Protein 6QEK (pdb70)

B-factor: mean 43.55, std 11.12, range [22.43, 83.44]

Structure (mmCIF, N/CA/C/O backbone):
data_6QEK
#
_entry.id   6QEK
#
_cell.length_a   47.019
_cell.length_b   47.019
_cell.length_c   130.463
_cell.angle_alpha   90.00
_cell.angle_beta   90.00
_cell.angle_gamma   120.00
#
_symmetry.space_group_name_H-M   'P 61'
#
loop_
_entity.id
_entity.type
_entity.pdbx_description
1 polymer 'Magnetosome protein'
2 water water
#
loop_
_atom_site.group_PDB
_atom_site.id
_atom_site.type_symbol
_atom_site.label_atom_id
_atom_site.label_alt_id
_atom_site.label_comp_id
_atom_site.label_asym_id
_atom_site.label_entity_id
_atom_site.label_seq_id
_atom_site.pdbx_PDB_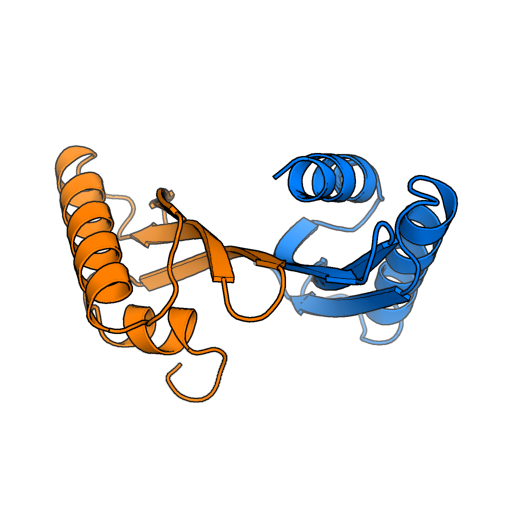ins_code
_atom_site.Cartn_x
_atom_site.Cartn_y
_atom_site.Cartn_z
_atom_site.occupancy
_atom_site.B_iso_or_equiv
_atom_site.auth_seq_id
_atom_site.auth_comp_id
_atom_site.auth_asym_id
_atom_site.auth_atom_id
_atom_site.pdbx_PDB_model_num
ATOM 1 N N . ASP A 1 1 ? 0.167 -0.355 -9.364 1.00 71.65 1 ASP A N 1
ATOM 2 C CA . ASP A 1 1 ? 0.987 0.330 -8.309 1.00 67.51 1 ASP A CA 1
ATOM 3 C C . ASP A 1 1 ? 2.098 1.144 -8.993 1.00 67.53 1 ASP A C 1
ATOM 4 O O . ASP A 1 1 ? 3.240 0.653 -9.180 1.00 59.95 1 ASP A O 1
ATOM 9 N N . ILE A 1 2 ? 1.724 2.378 -9.356 1.00 61.67 2 ILE A N 1
ATOM 10 C CA . ILE A 1 2 ? 2.608 3.362 -10.028 1.00 63.60 2 ILE A CA 1
ATOM 11 C C . ILE A 1 2 ? 3.915 3.671 -9.254 1.00 57.28 2 ILE A C 1
ATOM 12 O O . ILE A 1 2 ? 5.018 3.566 -9.811 1.00 53.68 2 ILE A O 1
ATOM 17 N N . TYR A 1 3 ? 3.794 4.059 -7.990 1.00 61.01 3 TYR A N 1
ATOM 18 C CA . TYR A 1 3 ? 4.977 4.379 -7.173 1.00 55.94 3 TYR A CA 1
ATOM 19 C C . TYR A 1 3 ? 5.789 3.123 -6.865 1.00 54.29 3 TYR A C 1
ATOM 20 O O . TYR A 1 3 ? 7.020 3.171 -6.859 1.00 45.75 3 TYR A O 1
ATOM 29 N N . GLY A 1 4 ? 5.116 1.994 -6.668 1.00 55.49 4 GLY A N 1
ATOM 30 C CA . GLY A 1 4 ? 5.806 0.693 -6.519 1.00 56.80 4 GLY A CA 1
ATOM 31 C C . GLY A 1 4 ? 6.923 0.495 -7.523 1.00 49.24 4 GLY A C 1
ATOM 32 O O . GLY A 1 4 ? 8.112 0.347 -7.175 1.00 38.77 4 GLY A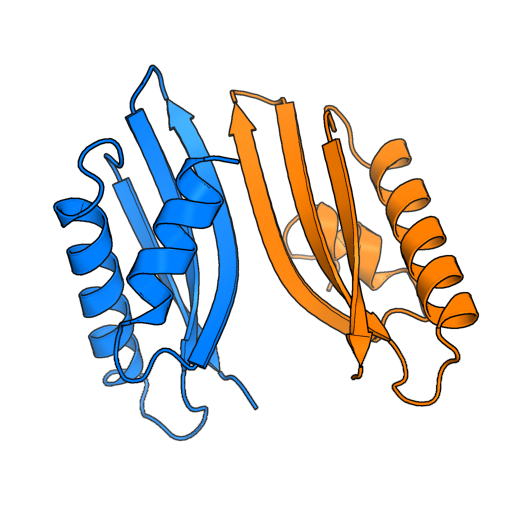 O 1
ATOM 33 N N . ASP A 1 5 ? 6.525 0.562 -8.783 1.00 52.91 5 ASP A N 1
ATOM 34 C CA . ASP A 1 5 ? 7.444 0.446 -9.891 1.00 49.84 5 ASP A CA 1
ATOM 35 C C . ASP A 1 5 ? 8.482 1.558 -9.880 1.00 51.43 5 ASP A C 1
ATOM 36 O O . ASP A 1 5 ? 9.654 1.295 -10.097 1.00 48.49 5 ASP A O 1
ATOM 41 N N . GLU A 1 6 ? 8.035 2.794 -9.671 1.00 42.78 6 GLU A N 1
ATOM 42 C CA . GLU A 1 6 ? 8.940 3.929 -9.680 1.00 47.73 6 GLU A CA 1
ATOM 43 C C . GLU A 1 6 ? 10.016 3.796 -8.590 1.00 44.56 6 GLU A C 1
ATOM 44 O O . GLU A 1 6 ? 11.185 4.031 -8.853 1.00 42.45 6 GLU A O 1
ATOM 50 N N . ILE A 1 7 ? 9.596 3.404 -7.380 1.00 37.07 7 ILE A N 1
ATOM 51 C CA . ILE A 1 7 ? 10.505 3.133 -6.291 1.00 37.52 7 ILE A CA 1
ATOM 52 C C . ILE A 1 7 ? 11.509 2.045 -6.616 1.00 37.87 7 ILE A C 1
ATOM 53 O O . ILE A 1 7 ? 12.701 2.256 -6.453 1.00 37.35 7 ILE A O 1
ATOM 58 N N . THR A 1 8 ? 11.011 0.878 -7.021 1.00 35.01 8 THR A N 1
ATOM 59 C CA . THR A 1 8 ? 11.855 -0.251 -7.408 1.00 38.12 8 THR A CA 1
ATOM 60 C C . THR A 1 8 ? 12.874 0.165 -8.443 1.00 39.73 8 THR A C 1
ATOM 61 O O . THR A 1 8 ? 14.035 -0.276 -8.401 1.00 39.67 8 THR A O 1
ATOM 65 N N . ALA A 1 9 ? 12.426 1.027 -9.353 1.00 43.56 9 ALA A N 1
ATOM 66 C CA . ALA A 1 9 ? 13.234 1.475 -10.497 1.00 41.31 9 ALA A CA 1
ATOM 67 C C . ALA A 1 9 ? 14.461 2.277 -10.020 1.00 47.74 9 ALA A C 1
ATOM 68 O O . ALA A 1 9 ? 15.622 1.981 -10.362 1.00 41.10 9 ALA A O 1
ATOM 70 N N . VAL A 1 10 ? 14.206 3.242 -9.149 1.00 39.73 10 VAL A N 1
ATOM 71 C CA . VAL A 1 10 ? 15.291 4.044 -8.559 1.00 42.54 10 VAL A CA 1
ATOM 72 C C . VAL A 1 10 ? 16.303 3.252 -7.733 1.00 42.30 10 VAL A C 1
ATOM 73 O O . VAL A 1 10 ? 17.499 3.529 -7.762 1.00 37.40 10 VAL A O 1
ATOM 77 N N . VAL A 1 11 ? 15.799 2.314 -6.930 1.00 41.07 11 VAL A N 1
ATOM 78 C CA . VAL A 1 11 ? 16.635 1.539 -5.959 1.00 38.66 11 VAL A CA 1
ATOM 79 C C . VAL A 1 11 ? 17.485 0.585 -6.805 1.00 41.40 11 VAL A C 1
ATOM 80 O O . VAL A 1 11 ? 18.660 0.342 -6.493 1.00 52.14 11 VAL A O 1
ATOM 84 N N . SER A 1 12 ? 16.869 0.025 -7.849 1.00 50.18 12 SER A N 1
ATOM 85 C CA . SER A 1 12 ? 17.552 -0.826 -8.854 1.00 53.29 12 SER A CA 1
ATOM 86 C C . SER A 1 12 ? 18.917 -0.332 -9.309 1.00 52.99 12 SER A C 1
ATOM 87 O O . SER A 1 12 ? 19.742 -1.129 -9.739 1.00 52.75 12 SER A O 1
ATOM 90 N N . LYS A 1 13 ? 19.120 0.993 -9.291 1.00 62.06 13 LYS A N 1
ATOM 91 C CA . LYS A 1 13 ? 20.353 1.594 -9.770 1.00 61.57 13 LYS A CA 1
ATOM 92 C C . LYS A 1 13 ? 21.277 2.054 -8.673 1.00 56.90 13 LYS A C 1
ATOM 93 O O . LYS A 1 13 ? 22.191 2.824 -8.966 1.00 52.04 13 LYS A O 1
ATOM 99 N N . ILE A 1 14 ? 21.037 1.656 -7.420 1.00 45.75 14 ILE A N 1
ATOM 100 C CA . ILE A 1 14 ? 21.886 2.138 -6.330 1.00 43.02 14 ILE A CA 1
ATOM 101 C C . ILE A 1 14 ? 22.885 1.074 -6.057 1.00 48.20 14 ILE A C 1
ATOM 102 O O . ILE A 1 14 ? 22.502 -0.069 -5.763 1.00 46.13 14 ILE A O 1
ATOM 107 N N . GLU A 1 15 ? 24.170 1.421 -6.147 1.00 46.31 15 GLU A N 1
ATOM 108 C CA . GLU A 1 15 ? 25.210 0.415 -5.945 1.00 51.23 15 GLU A CA 1
ATOM 109 C C . GLU A 1 15 ? 25.070 -0.203 -4.530 1.00 46.44 15 GLU A C 1
ATOM 110 O O . GLU A 1 15 ? 24.686 0.476 -3.578 1.00 49.10 15 GLU A O 1
ATOM 116 N N . ASN A 1 16 ? 25.343 -1.495 -4.445 1.00 45.55 16 ASN A N 1
ATOM 117 C CA . ASN A 1 16 ? 25.375 -2.265 -3.204 1.00 43.29 16 ASN A CA 1
ATOM 118 C C . ASN A 1 16 ? 24.016 -2.621 -2.604 1.00 36.87 16 ASN A C 1
ATOM 119 O O . ASN A 1 16 ? 23.971 -3.249 -1.526 1.00 42.00 16 ASN A O 1
ATOM 124 N N . VAL A 1 17 ? 22.932 -2.250 -3.281 1.00 39.52 17 VAL A N 1
ATOM 125 C CA . VAL A 1 17 ? 21.564 -2.742 -2.922 1.00 41.90 17 VAL A CA 1
ATOM 126 C C . VAL A 1 17 ? 21.309 -4.028 -3.722 1.00 38.68 17 VAL A C 1
ATOM 127 O O . VAL A 1 17 ? 21.176 -3.993 -4.952 1.00 37.47 17 VAL A O 1
ATOM 131 N N . LYS A 1 18 ? 21.281 -5.172 -3.045 1.00 39.72 18 LYS A N 1
ATOM 132 C CA . LYS A 1 18 ? 21.148 -6.469 -3.732 1.00 36.68 18 LYS A CA 1
ATOM 133 C C . LYS A 1 18 ? 19.687 -6.796 -4.044 1.00 41.68 18 LYS A C 1
ATOM 134 O O . LYS A 1 18 ? 19.406 -7.733 -4.768 1.00 49.07 18 LYS A O 1
ATOM 140 N N . GLY A 1 19 ? 18.735 -6.093 -3.438 1.00 35.35 19 GLY A N 1
ATOM 141 C CA . GLY A 1 19 ? 17.329 -6.384 -3.711 1.00 37.51 19 GLY A CA 1
ATOM 142 C C . GLY A 1 19 ? 16.415 -5.598 -2.789 1.00 35.09 19 GLY A C 1
ATOM 143 O O . GLY A 1 19 ? 16.878 -4.887 -1.832 1.00 32.05 19 GLY A O 1
ATOM 144 N N . ILE A 1 20 ? 15.113 -5.664 -3.069 1.00 36.10 20 ILE A N 1
ATOM 145 C CA . ILE A 1 20 ? 14.114 -5.135 -2.142 1.00 37.61 20 ILE A CA 1
ATOM 146 C C . ILE A 1 20 ? 13.263 -6.297 -1.621 1.00 38.86 20 ILE A C 1
ATOM 147 O O . ILE A 1 20 ? 12.639 -7.014 -2.430 1.00 35.86 20 ILE A O 1
ATOM 152 N N . SER A 1 21 ? 13.272 -6.476 -0.294 1.00 37.18 21 SER A N 1
ATOM 153 C CA . SER A 1 21 ? 12.539 -7.520 0.389 1.00 36.78 21 SER A CA 1
ATOM 154 C C . SER A 1 21 ? 11.062 -7.122 0.677 1.00 29.49 21 SER A C 1
ATOM 155 O O . SER A 1 21 ? 10.149 -7.959 0.563 1.00 31.20 21 SER A O 1
ATOM 158 N N . GLN A 1 22 ? 10.860 -5.847 1.014 1.00 30.03 22 GLN A N 1
ATOM 159 C CA . GLN A 1 22 ? 9.620 -5.304 1.442 1.00 30.90 22 GLN A CA 1
ATOM 160 C C . GLN A 1 22 ? 9.429 -3.882 0.923 1.00 32.11 22 GLN A C 1
ATOM 161 O O . GLN A 1 22 ? 10.312 -3.064 1.070 1.00 31.24 22 GLN A O 1
ATOM 167 N N . LEU A 1 23 ? 8.318 -3.634 0.221 1.00 30.05 23 LEU A N 1
ATOM 168 C CA . LEU A 1 23 ? 7.874 -2.262 -0.100 1.00 32.28 23 LEU A CA 1
ATOM 169 C C . LEU A 1 23 ? 6.436 -2.006 0.344 1.00 32.33 23 LEU A C 1
ATOM 170 O O . LEU A 1 23 ? 5.545 -2.803 -0.008 1.00 38.66 23 LEU A O 1
ATOM 175 N N . LYS A 1 24 ? 6.217 -0.978 1.184 1.00 33.47 24 LYS A N 1
ATOM 176 C CA . LYS A 1 24 ? 4.877 -0.525 1.657 1.00 28.64 24 LYS A CA 1
ATOM 177 C C . LYS A 1 24 ? 4.781 0.963 1.288 1.00 33.87 24 LYS A C 1
ATOM 178 O O . LYS A 1 24 ? 5.704 1.754 1.569 1.00 27.86 24 LYS A O 1
ATOM 184 N N . THR A 1 25 ? 3.734 1.324 0.553 1.00 31.59 25 THR A N 1
ATOM 185 C CA . THR A 1 25 ? 3.404 2.722 0.255 1.00 38.29 25 THR A CA 1
ATOM 186 C C . THR A 1 25 ? 2.029 2.981 0.804 1.00 36.34 25 THR A C 1
ATOM 187 O O . THR A 1 25 ? 1.138 2.145 0.667 1.00 34.59 25 THR A O 1
ATOM 191 N N . ARG A 1 26 ? 1.879 4.115 1.481 1.00 39.39 26 ARG A N 1
ATOM 192 C CA . ARG A 1 26 ? 0.575 4.556 1.947 1.00 38.39 26 ARG A CA 1
ATOM 193 C C . ARG A 1 26 ? 0.287 5.939 1.298 1.00 40.21 26 ARG A C 1
ATOM 194 O O . ARG A 1 26 ? 1.170 6.806 1.280 1.00 32.49 26 ARG A O 1
ATOM 202 N N . HIS A 1 27 ? -0.937 6.081 0.764 1.00 35.67 27 HIS A N 1
ATOM 203 C CA . HIS A 1 27 ? -1.417 7.312 0.076 1.00 46.14 27 HIS A CA 1
ATOM 204 C C . HIS A 1 27 ? -2.076 8.213 1.156 1.00 44.52 27 HIS A C 1
ATOM 205 O O . HIS A 1 27 ? -3.067 7.798 1.781 1.00 40.77 27 HIS A O 1
ATOM 212 N N . ILE A 1 28 ? -1.503 9.404 1.351 1.00 53.90 28 ILE A N 1
ATOM 213 C CA . ILE A 1 28 ? -1.967 10.404 2.331 1.00 56.97 28 ILE A CA 1
ATOM 214 C C . ILE A 1 28 ? -2.247 11.678 1.556 1.00 53.09 28 ILE A C 1
ATOM 215 O O . ILE A 1 28 ? -1.318 12.454 1.263 1.00 59.11 28 ILE A O 1
ATOM 220 N N . GLY A 1 29 ? -3.525 11.860 1.203 1.00 56.07 29 GLY A N 1
ATOM 221 C CA . GLY A 1 29 ? -3.942 12.867 0.221 1.00 58.65 29 GLY A CA 1
ATOM 222 C C . GLY A 1 29 ? -3.392 12.458 -1.128 1.00 57.27 29 GLY A C 1
ATOM 223 O O . GLY A 1 29 ? -3.586 11.312 -1.566 1.00 50.70 29 GLY A O 1
ATOM 224 N N . GLN A 1 30 ? -2.665 13.363 -1.774 1.00 57.96 30 GLN A N 1
ATOM 225 C CA . GLN A 1 30 ? -1.947 12.994 -3.002 1.00 63.48 30 GLN A CA 1
ATOM 226 C C . GLN A 1 30 ? -0.417 12.921 -2.789 1.00 61.00 30 GLN A C 1
ATOM 227 O O . GLN A 1 30 ? 0.348 12.949 -3.759 1.00 62.01 30 GLN A O 1
ATOM 233 N N . LYS A 1 31 ? 0.014 12.813 -1.520 1.00 58.91 31 LYS A N 1
ATOM 234 C CA . LYS A 1 31 ? 1.403 12.437 -1.171 1.00 58.34 31 LYS A CA 1
ATOM 235 C C . LYS A 1 31 ? 1.523 10.995 -0.618 1.00 53.32 31 LYS A C 1
ATOM 236 O O . LYS A 1 31 ? 0.543 10.364 -0.237 1.00 49.12 31 LYS A O 1
ATOM 242 N N . ILE A 1 32 ? 2.756 10.504 -0.618 1.00 54.16 32 ILE A N 1
ATOM 243 C CA . ILE A 1 32 ? 3.087 9.084 -0.412 1.00 46.11 32 ILE 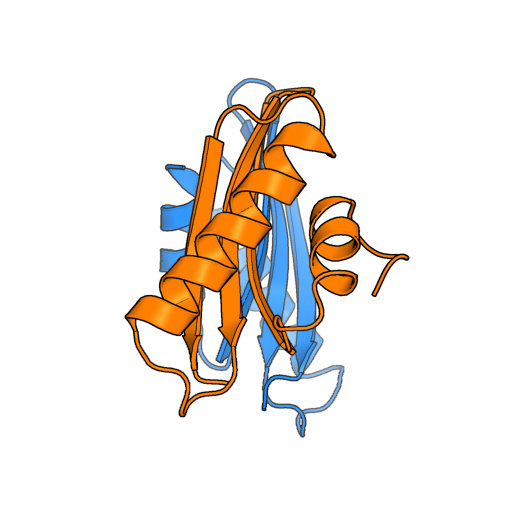A CA 1
ATOM 244 C C . ILE A 1 32 ? 4.031 8.980 0.770 1.00 44.10 32 ILE A C 1
ATOM 245 O O . ILE A 1 32 ? 4.982 9.762 0.893 1.00 45.83 32 ILE A O 1
ATOM 250 N N . TRP A 1 33 ? 3.735 8.026 1.669 1.00 44.23 33 TRP A N 1
ATOM 251 C CA . TRP A 1 33 ? 4.649 7.601 2.720 1.00 38.26 33 TRP A CA 1
ATOM 252 C C . TRP A 1 33 ? 5.065 6.194 2.409 1.00 35.44 33 TRP A C 1
ATOM 253 O O . TRP A 1 33 ? 4.209 5.355 2.221 1.00 33.85 33 TRP A O 1
ATOM 264 N N . ALA A 1 34 ? 6.364 5.949 2.423 1.00 37.43 34 ALA A N 1
ATOM 265 C CA . ALA A 1 34 ? 6.929 4.702 1.907 1.00 37.26 34 ALA A CA 1
ATOM 266 C C . ALA A 1 34 ? 7.869 4.074 2.946 1.00 32.40 34 ALA A C 1
ATOM 267 O O . ALA A 1 34 ? 8.565 4.759 3.754 1.00 30.61 34 ALA A O 1
ATOM 269 N N . GLU A 1 35 ? 7.905 2.745 2.951 1.00 27.89 35 GLU A N 1
ATOM 270 C CA . GLU A 1 35 ? 8.726 2.026 3.896 1.00 28.69 35 GLU A CA 1
ATOM 271 C C . GLU A 1 35 ? 9.299 0.762 3.175 1.00 33.09 35 GLU A C 1
ATOM 272 O O . GLU A 1 35 ? 8.537 0.011 2.583 1.00 31.79 35 GLU A O 1
ATOM 278 N N . LEU A 1 36 ? 10.627 0.658 3.147 1.00 30.85 36 LEU A N 1
ATOM 279 C CA . LEU A 1 36 ? 11.333 -0.353 2.384 1.00 35.31 36 LEU A CA 1
ATOM 280 C C . LEU A 1 36 ? 12.273 -1.086 3.288 1.00 32.43 36 LEU A C 1
ATOM 281 O O . LEU A 1 36 ? 12.847 -0.494 4.198 1.00 32.98 36 LEU A O 1
ATOM 286 N N . ASN A 1 37 ? 12.475 -2.368 3.002 1.00 30.85 37 ASN A N 1
ATOM 287 C CA . ASN A 1 37 ? 13.530 -3.152 3.644 1.00 30.34 37 ASN A CA 1
ATOM 288 C C . ASN A 1 37 ? 14.368 -3.561 2.463 1.00 28.94 37 ASN A C 1
ATOM 289 O O . ASN A 1 37 ? 13.860 -4.136 1.497 1.00 25.93 37 ASN A O 1
ATOM 294 N N . ILE A 1 38 ? 15.652 -3.213 2.486 1.00 30.12 38 ILE A N 1
ATOM 295 C CA . ILE A 1 38 ? 16.538 -3.457 1.301 1.00 28.25 38 ILE A CA 1
ATOM 296 C C . ILE A 1 38 ? 17.478 -4.594 1.703 1.00 32.43 38 ILE A C 1
ATOM 297 O O . ILE A 1 38 ? 17.779 -4.797 2.922 1.00 34.53 38 ILE A O 1
ATOM 302 N N . LEU A 1 39 ? 18.001 -5.251 0.678 1.00 35.89 39 LEU A N 1
ATOM 303 C CA . LEU A 1 39 ? 18.907 -6.390 0.820 1.00 31.56 39 LEU A CA 1
ATOM 304 C C . LEU A 1 39 ? 20.324 -5.956 0.530 1.00 32.50 39 LEU A C 1
ATOM 305 O O . LEU A 1 39 ? 20.558 -5.306 -0.466 1.00 29.36 39 LEU A O 1
ATOM 310 N N . VAL A 1 40 ? 21.247 -6.267 1.447 1.00 30.11 40 VAL A N 1
ATOM 311 C CA . VAL A 1 40 ? 22.648 -5.886 1.369 1.00 35.72 40 VAL A CA 1
ATOM 312 C C . VAL A 1 40 ? 23.454 -7.116 1.686 1.00 38.30 40 VAL A C 1
ATOM 313 O O . VAL A 1 40 ? 22.959 -8.029 2.364 1.00 33.15 40 VAL A O 1
ATOM 317 N N . ASP A 1 41 ? 24.688 -7.148 1.180 1.00 39.47 41 ASP A N 1
ATOM 318 C CA . ASP A 1 41 ? 25.678 -8.185 1.527 1.00 41.27 41 ASP A CA 1
ATOM 319 C C . ASP A 1 41 ? 25.673 -8.581 3.019 1.00 40.08 41 ASP A C 1
ATOM 320 O O . ASP A 1 41 ? 25.908 -7.724 3.875 1.00 40.73 41 ASP A O 1
ATOM 325 N N . PRO A 1 42 ? 25.434 -9.873 3.333 1.00 39.37 42 PRO A N 1
ATOM 326 C CA . PRO A 1 42 ? 25.432 -10.310 4.740 1.00 42.32 42 PRO A CA 1
ATOM 327 C C . PRO A 1 42 ? 26.770 -10.080 5.505 1.00 48.70 42 PRO A C 1
ATOM 328 O O . PRO A 1 42 ? 26.788 -9.826 6.723 1.00 39.73 42 PRO A O 1
ATOM 332 N N . ASP A 1 43 ? 27.880 -10.087 4.786 1.00 40.95 43 ASP A N 1
ATOM 333 C CA . ASP A 1 43 ? 29.201 -9.840 5.421 1.00 49.48 43 ASP A CA 1
ATOM 334 C C . ASP A 1 43 ? 29.677 -8.399 5.581 1.00 47.30 43 ASP A C 1
ATOM 335 O O . ASP A 1 43 ? 30.725 -8.151 6.184 1.00 47.98 43 ASP A O 1
ATOM 340 N N . SER A 1 44 ? 28.910 -7.440 5.078 1.00 42.88 44 SER A N 1
ATOM 341 C CA . SER A 1 44 ? 29.169 -6.032 5.409 1.00 39.45 44 SER A CA 1
ATOM 342 C C . SER A 1 44 ? 28.826 -5.737 6.893 1.00 40.19 44 SER A C 1
ATOM 343 O O . SER A 1 44 ? 28.102 -6.522 7.550 1.00 41.66 44 SER A O 1
ATOM 346 N N . THR A 1 45 ? 29.365 -4.638 7.407 1.00 36.65 45 THR A N 1
ATOM 347 C CA . THR A 1 45 ? 29.064 -4.203 8.756 1.00 39.90 45 THR A CA 1
ATOM 348 C C . THR A 1 45 ? 27.775 -3.381 8.734 1.00 30.91 45 THR A C 1
ATOM 349 O O . THR A 1 45 ? 27.332 -2.893 7.686 1.00 29.86 45 THR A O 1
ATOM 353 N N . ILE A 1 46 ? 27.196 -3.269 9.92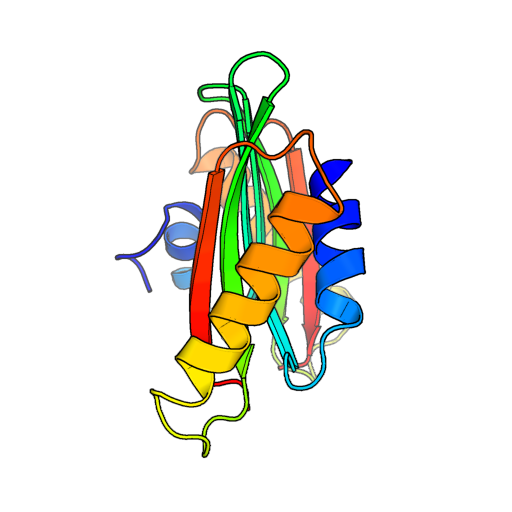5 1.00 38.41 46 ILE A N 1
ATOM 354 C CA . ILE A 1 46 ? 25.957 -2.527 10.188 1.00 37.28 46 ILE A CA 1
ATOM 355 C C . ILE A 1 46 ? 26.052 -1.098 9.785 1.00 37.77 46 ILE A C 1
ATOM 356 O O . ILE A 1 46 ? 25.099 -0.517 9.197 1.00 30.77 46 ILE A O 1
ATOM 361 N N . VAL A 1 47 ? 27.198 -0.484 10.077 1.00 34.55 47 VAL A N 1
ATOM 362 C CA A VAL A 1 47 ? 27.341 0.897 9.683 0.50 33.94 47 VAL A CA 1
ATOM 363 C CA B VAL A 1 47 ? 27.429 0.889 9.650 0.50 34.52 47 VAL A CA 1
ATOM 364 C C . VAL A 1 47 ? 27.431 0.987 8.135 1.00 36.67 47 VAL A C 1
ATOM 365 O O . VAL A 1 47 ? 26.914 1.918 7.578 1.00 33.31 47 VAL A O 1
ATOM 372 N N . GLN A 1 48 ? 28.030 0.009 7.442 1.00 35.84 48 GLN A N 1
ATOM 373 C CA . GLN A 1 48 ? 28.006 0.069 5.971 1.00 37.60 48 GLN A CA 1
ATOM 374 C C . GLN A 1 48 ? 26.563 -0.078 5.402 1.00 35.79 48 GLN A C 1
ATOM 375 O O . GLN A 1 48 ? 26.210 0.500 4.354 1.00 36.36 48 GLN A O 1
ATOM 381 N N . GLY A 1 49 ? 25.748 -0.900 6.087 1.00 33.12 49 GLY A N 1
ATOM 382 C CA . GLY A 1 49 ? 24.326 -1.062 5.737 1.00 36.31 49 GLY A CA 1
ATOM 383 C C . GLY A 1 49 ? 23.571 0.209 5.919 1.00 28.13 49 GLY A C 1
ATOM 384 O O . GLY A 1 49 ? 22.794 0.612 5.035 1.00 33.48 49 GLY A O 1
ATOM 385 N N . GLU A 1 50 ? 23.797 0.886 7.056 1.00 31.92 50 GLU A N 1
ATOM 386 C CA . GLU A 1 50 ? 23.091 2.150 7.327 1.00 36.61 50 GLU A CA 1
ATOM 387 C C . GLU A 1 50 ? 23.480 3.220 6.265 1.00 37.90 50 GLU A C 1
ATOM 388 O O . GLU A 1 50 ? 22.634 3.971 5.785 1.00 40.80 50 GLU A O 1
ATOM 394 N N . THR A 1 51 ? 24.741 3.215 5.855 1.00 38.82 51 THR A N 1
ATOM 395 C CA . THR A 1 51 ? 25.245 4.069 4.761 1.00 39.64 51 THR A CA 1
ATOM 396 C C . THR A 1 51 ? 24.444 3.809 3.465 1.00 36.60 51 THR A C 1
ATOM 397 O O . THR A 1 51 ? 23.930 4.744 2.808 1.00 37.18 51 THR A O 1
ATOM 401 N N . ILE A 1 52 ? 24.288 2.546 3.126 1.00 39.14 52 ILE A N 1
ATOM 402 C CA . ILE A 1 52 ? 23.561 2.215 1.926 1.00 35.61 52 ILE A CA 1
ATOM 403 C C . ILE A 1 52 ? 22.093 2.619 2.095 1.00 37.12 52 ILE A C 1
ATOM 404 O O . ILE A 1 52 ? 21.530 3.332 1.231 1.00 35.21 52 ILE A O 1
ATOM 409 N N . ALA A 1 53 ? 21.475 2.217 3.201 1.00 33.45 53 ALA A N 1
ATOM 410 C CA . ALA A 1 53 ? 20.097 2.609 3.413 1.00 34.19 53 ALA A CA 1
ATOM 411 C C . ALA A 1 53 ? 19.906 4.145 3.328 1.00 35.90 53 ALA A C 1
ATOM 412 O O . ALA A 1 53 ? 18.935 4.590 2.736 1.00 34.38 53 ALA A O 1
ATOM 414 N N . SER A 1 54 ? 20.830 4.954 3.855 1.00 38.40 54 SER A N 1
ATOM 415 C CA . SER A 1 54 ? 20.652 6.423 3.712 1.00 40.86 54 SER A CA 1
ATOM 416 C C . SER A 1 54 ? 20.741 6.922 2.249 1.00 40.65 54 SER A C 1
ATOM 417 O O . SER A 1 54 ? 19.965 7.818 1.840 1.00 38.88 54 SER A O 1
ATOM 420 N N . ARG A 1 55 ? 21.684 6.383 1.482 1.00 40.35 55 ARG A N 1
ATOM 421 C CA . ARG A 1 55 ? 21.688 6.607 0.035 1.00 42.97 55 ARG A CA 1
ATOM 422 C C . ARG A 1 55 ? 20.380 6.342 -0.642 1.00 41.45 55 ARG A C 1
ATOM 423 O O . ARG A 1 55 ? 20.005 7.084 -1.567 1.00 34.46 55 ARG A O 1
ATOM 431 N N . VAL A 1 56 ? 19.692 5.271 -0.224 1.00 36.51 56 VAL A N 1
ATOM 432 C CA . VAL A 1 56 ? 18.349 4.974 -0.771 1.00 32.44 56 VAL A CA 1
ATOM 433 C C . VAL A 1 56 ? 17.290 5.946 -0.354 1.00 26.12 56 VAL A C 1
ATOM 434 O O . VAL A 1 56 ? 16.550 6.461 -1.215 1.00 33.56 56 VAL A O 1
ATOM 438 N N . LYS A 1 57 ? 17.238 6.299 0.920 1.00 31.54 57 LYS A N 1
ATOM 439 C CA . LYS A 1 57 ? 16.271 7.229 1.447 1.00 34.36 57 LYS A CA 1
ATOM 440 C C . LYS A 1 57 ? 16.393 8.607 0.703 1.00 38.73 57 LYS A C 1
ATOM 441 O O . LYS A 1 57 ? 15.366 9.204 0.288 1.00 35.92 57 LYS A O 1
ATOM 447 N N . LYS A 1 58 ? 17.618 9.111 0.563 1.00 40.22 58 LYS A N 1
ATOM 448 C CA . LYS A 1 58 ? 17.860 10.303 -0.272 1.00 37.17 58 LYS A CA 1
ATOM 449 C C . LYS A 1 58 ? 17.516 10.199 -1.740 1.00 37.33 58 LYS A C 1
ATOM 450 O O . LYS A 1 58 ? 16.882 11.092 -2.297 1.00 41.83 58 LYS A O 1
ATOM 456 N N . ALA A 1 59 ? 17.965 9.136 -2.409 1.00 37.13 59 ALA A N 1
ATOM 457 C CA . ALA A 1 5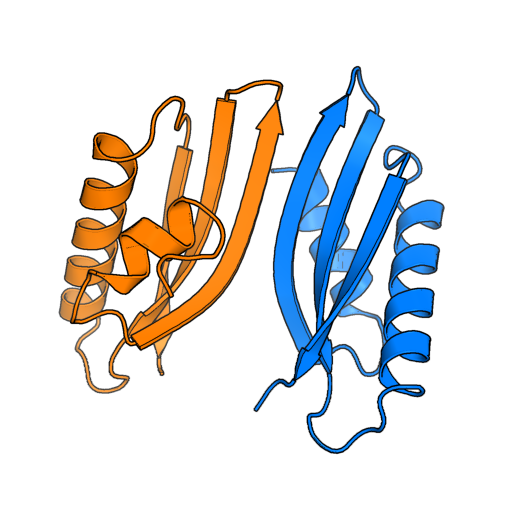9 ? 17.656 9.016 -3.826 1.00 34.36 59 ALA A CA 1
ATOM 458 C C . ALA A 1 59 ? 16.135 9.073 -3.999 1.00 37.74 59 ALA A C 1
ATOM 459 O O . ALA A 1 59 ? 15.611 9.773 -4.861 1.00 36.38 59 ALA A O 1
ATOM 461 N N . LEU A 1 60 ? 15.384 8.373 -3.128 1.00 35.13 60 LEU A N 1
ATOM 462 C CA . LEU A 1 60 ? 13.964 8.345 -3.289 1.00 35.36 60 LEU A CA 1
ATOM 463 C C . LEU 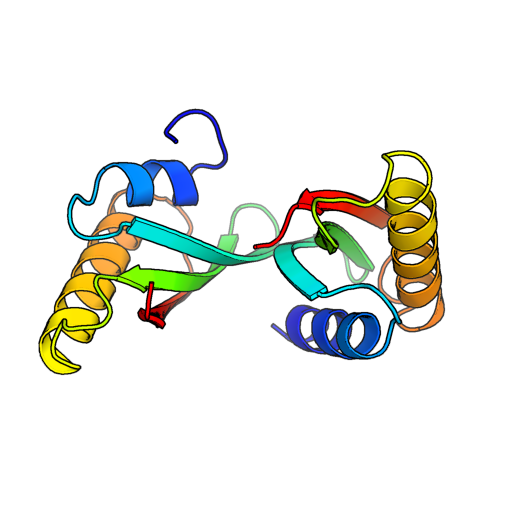A 1 60 ? 13.222 9.628 -2.994 1.00 35.28 60 LEU A C 1
ATOM 464 O O . LEU A 1 60 ? 12.213 9.931 -3.686 1.00 42.92 60 LEU A O 1
ATOM 469 N N . THR A 1 61 ? 13.636 10.339 -1.965 1.00 38.66 61 THR A N 1
ATOM 470 C CA . THR A 1 61 ? 12.965 11.589 -1.598 1.00 49.25 61 THR A CA 1
ATOM 471 C C . THR A 1 61 ? 13.109 12.668 -2.728 1.00 48.73 61 THR A C 1
ATOM 472 O O . THR A 1 61 ? 12.239 13.523 -2.918 1.00 51.32 61 THR A O 1
ATOM 476 N N . GLU A 1 62 ? 14.229 12.588 -3.435 1.00 53.88 62 GLU A N 1
ATOM 477 C CA . GLU A 1 62 ? 14.649 13.569 -4.441 1.00 47.68 62 GLU A CA 1
ATOM 478 C C . GLU A 1 62 ? 14.045 13.255 -5.768 1.00 52.75 62 GLU A C 1
ATOM 479 O O . GLU A 1 62 ? 13.413 14.131 -6.375 1.00 54.79 62 GLU A O 1
ATOM 485 N N . GLN A 1 63 ? 14.127 11.984 -6.165 1.00 44.07 63 GLN A N 1
ATOM 486 C CA . GLN A 1 63 ? 13.710 11.599 -7.503 1.00 42.77 63 GLN A CA 1
ATOM 487 C C . GLN A 1 63 ? 12.192 11.418 -7.623 1.00 50.30 63 GLN A C 1
ATOM 488 O O . GLN A 1 63 ? 11.640 11.489 -8.728 1.00 47.92 63 GLN A O 1
ATOM 494 N N . ILE A 1 64 ? 11.510 11.201 -6.492 1.00 44.25 64 ILE A N 1
ATOM 495 C CA . ILE A 1 64 ? 10.046 11.088 -6.464 1.00 54.21 64 ILE A CA 1
ATOM 496 C C . ILE A 1 64 ? 9.586 12.110 -5.424 1.00 59.20 64 ILE A C 1
ATOM 497 O O . ILE A 1 64 ? 9.501 11.777 -4.234 1.00 68.81 64 ILE A O 1
ATOM 502 N N . ARG A 1 65 ? 9.351 13.360 -5.849 1.00 58.51 65 ARG A N 1
ATOM 503 C CA . ARG A 1 65 ? 8.900 14.416 -4.913 1.00 60.33 65 ARG A CA 1
ATOM 504 C C . ARG A 1 65 ? 7.451 14.217 -4.346 1.00 53.07 65 ARG A C 1
ATOM 505 O O . ARG A 1 65 ? 7.096 14.843 -3.343 1.00 55.44 65 ARG A O 1
ATOM 507 N N . ASP A 1 66 ? 6.642 13.353 -4.975 1.00 48.04 66 ASP A N 1
ATOM 508 C CA . ASP A 1 66 ? 5.346 12.851 -4.392 1.00 56.17 66 ASP A CA 1
ATOM 509 C C . ASP A 1 66 ? 5.507 12.201 -3.005 1.00 54.23 66 ASP A C 1
ATOM 510 O O . ASP A 1 66 ? 4.614 12.275 -2.139 1.00 48.86 66 ASP A O 1
ATOM 512 N N . ILE A 1 67 ? 6.644 11.532 -2.826 1.00 55.05 67 ILE A N 1
ATOM 513 C CA . ILE A 1 67 ? 6.989 10.891 -1.550 1.00 54.46 67 ILE A CA 1
ATOM 514 C C . ILE A 1 67 ? 7.325 11.954 -0.484 1.00 48.36 67 ILE A C 1
ATOM 515 O O . ILE A 1 67 ? 8.308 12.666 -0.592 1.00 48.86 67 ILE A O 1
ATOM 520 N N . GLU A 1 68 ? 6.455 12.078 0.523 1.00 45.25 68 GLU A N 1
ATOM 521 C CA . GLU A 1 68 ? 6.706 12.957 1.658 1.00 51.21 68 GLU A CA 1
ATOM 522 C C . GLU A 1 68 ? 7.699 12.385 2.672 1.00 53.56 68 GLU A C 1
ATOM 523 O O . GLU A 1 68 ? 8.518 13.141 3.232 1.00 46.58 68 GLU A O 1
ATOM 529 N N . ARG A 1 69 ? 7.601 11.061 2.901 1.00 40.47 69 ARG A N 1
ATOM 530 C CA . ARG A 1 69 ? 8.202 10.403 4.059 1.00 41.86 69 ARG A CA 1
ATOM 531 C C . ARG A 1 69 ? 8.671 9.038 3.555 1.00 37.20 69 ARG A C 1
ATOM 532 O O . ARG A 1 69 ? 7.910 8.343 2.846 1.00 40.15 69 ARG A O 1
ATOM 540 N N . VAL A 1 70 ? 9.909 8.700 3.879 1.00 37.67 70 VAL A N 1
ATOM 541 C CA . VAL A 1 70 ? 10.516 7.417 3.539 1.00 39.34 70 VAL A CA 1
ATOM 542 C C . VAL A 1 70 ? 11.398 6.864 4.678 1.00 43.31 70 VAL A C 1
ATOM 543 O O . VAL A 1 70 ? 12.288 7.547 5.197 1.00 39.39 70 VAL A O 1
ATOM 547 N N . VAL A 1 71 ? 11.144 5.604 5.048 1.00 34.58 71 VAL A N 1
ATOM 548 C CA . VAL A 1 71 ? 11.986 4.841 5.951 1.00 31.76 71 VAL A CA 1
ATOM 549 C C . VAL A 1 71 ? 12.539 3.643 5.222 1.00 30.60 71 VAL A C 1
ATOM 550 O O . VAL A 1 71 ? 11.812 2.924 4.510 1.00 27.68 71 VAL A O 1
ATOM 554 N N . VAL A 1 72 ? 13.829 3.412 5.453 1.00 27.98 72 VAL A N 1
ATOM 555 C CA . VAL A 1 72 ? 14.573 2.350 4.811 1.00 28.98 72 VAL A CA 1
ATOM 556 C C . VAL A 1 72 ? 15.219 1.592 5.963 1.00 29.00 72 VAL A C 1
ATOM 557 O O . VAL A 1 72 ? 15.860 2.194 6.850 1.00 31.91 72 VAL A O 1
ATOM 561 N N . HIS A 1 73 ? 15.021 0.267 5.945 1.00 27.76 73 HIS A N 1
ATOM 562 C CA . HIS A 1 73 ? 15.569 -0.708 6.859 1.00 30.66 73 HIS A CA 1
ATOM 563 C C . HIS A 1 73 ? 16.350 -1.591 5.965 1.00 29.26 73 HIS A C 1
ATOM 564 O O . HIS A 1 73 ? 16.143 -1.628 4.744 1.00 33.28 73 HIS A O 1
ATOM 571 N N . PHE A 1 74 ? 17.285 -2.292 6.546 1.00 31.61 74 PHE A N 1
ATOM 572 C CA . PHE A 1 74 ? 18.097 -3.211 5.762 1.00 30.95 74 PHE A CA 1
ATOM 573 C C . PHE A 1 74 ? 18.255 -4.512 6.516 1.00 38.46 74 PHE A C 1
ATOM 574 O O . PHE A 1 74 ? 18.064 -4.578 7.733 1.00 43.88 74 PHE A O 1
ATOM 582 N N . GLU A 1 75 ? 18.623 -5.540 5.763 1.00 37.03 75 GLU A N 1
ATOM 583 C CA . GLU A 1 75 ? 18.716 -6.872 6.265 1.00 39.73 75 GLU A CA 1
ATOM 584 C C . GLU A 1 75 ? 19.576 -7.629 5.251 1.00 36.78 75 GLU A C 1
ATOM 585 O O . GLU A 1 75 ? 19.742 -7.156 4.124 1.00 34.42 75 GLU A O 1
ATOM 591 N N . PRO A 1 76 ? 20.062 -8.804 5.641 1.00 37.92 76 PRO A N 1
ATOM 592 C CA . PRO A 1 76 ? 20.990 -9.517 4.799 1.00 43.42 76 PRO A CA 1
ATOM 593 C C . PRO A 1 76 ? 20.297 -10.335 3.703 1.00 44.81 76 PRO A C 1
ATOM 594 O O . PRO A 1 76 ? 19.216 -10.929 3.928 1.00 43.77 76 PRO A O 1
ATOM 598 N N . ALA A 1 77 ? 20.926 -10.300 2.539 1.00 46.88 77 ALA A N 1
ATOM 599 C CA . ALA A 1 77 ? 20.689 -11.226 1.427 1.00 51.59 77 ALA A CA 1
ATOM 600 C C . ALA A 1 77 ? 21.437 -12.549 1.654 1.00 53.11 77 ALA A C 1
ATOM 601 O O . ALA A 1 77 ? 22.005 -12.782 2.731 1.00 49.59 77 ALA A O 1
ATOM 603 N N . ARG A 1 78 ? 21.423 -13.410 0.625 1.00 70.36 78 ARG A N 1
ATOM 604 C CA . ARG A 1 78 ? 22.243 -14.641 0.549 1.00 66.29 78 ARG A CA 1
ATOM 605 C C . ARG A 1 78 ? 23.493 -14.468 -0.346 1.00 69.51 78 ARG A C 1
ATOM 606 O O . ARG A 1 78 ? 24.544 -13.950 0.080 1.00 57.27 78 ARG A O 1
ATOM 608 N N . ASP B 1 1 ? 7.125 -16.497 9.592 1.00 56.40 1 ASP B N 1
ATOM 609 C CA . ASP B 1 1 ? 6.916 -16.091 10.999 1.00 50.05 1 ASP B CA 1
ATOM 610 C C . ASP B 1 1 ? 5.521 -15.367 11.313 1.00 42.89 1 ASP B C 1
ATOM 611 O O . ASP B 1 1 ? 5.141 -14.397 10.678 1.00 46.63 1 ASP B O 1
ATOM 616 N N . ILE B 1 2 ? 4.794 -15.816 12.347 1.00 36.59 2 ILE B N 1
ATOM 617 C CA . ILE B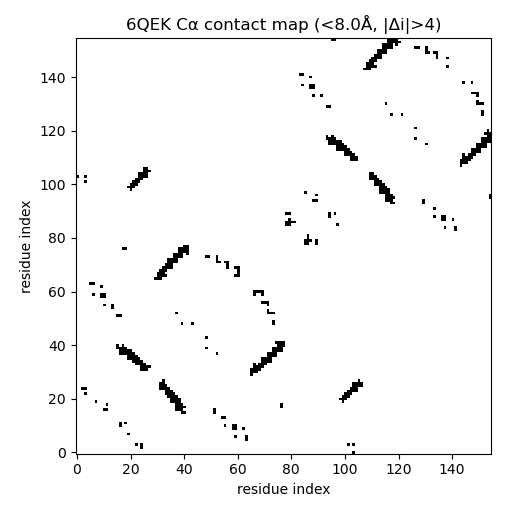 1 2 ? 3.449 -15.263 12.669 1.00 39.86 2 ILE B CA 1
ATOM 618 C C . ILE B 1 2 ? 3.426 -13.906 13.401 1.00 40.88 2 ILE B C 1
ATOM 619 O O . ILE B 1 2 ? 2.371 -13.357 13.602 1.00 44.14 2 ILE B O 1
ATOM 624 N N . TYR B 1 3 ? 4.598 -13.359 13.737 1.00 41.34 3 TYR B N 1
ATOM 625 C CA . TYR B 1 3 ? 4.735 -12.126 14.559 1.00 41.39 3 TYR B CA 1
ATOM 626 C C . TYR B 1 3 ? 5.061 -10.884 13.750 1.00 41.99 3 TYR B C 1
ATOM 627 O O . TYR B 1 3 ? 5.257 -9.816 14.312 1.00 36.05 3 TYR B O 1
ATOM 636 N N . GLY B 1 4 ? 5.151 -11.040 12.426 1.00 37.37 4 GLY B N 1
ATOM 637 C CA . GLY B 1 4 ? 5.328 -9.916 11.512 1.00 50.66 4 GLY B CA 1
ATOM 638 C C . GLY B 1 4 ? 3.940 -9.473 10.962 1.00 43.21 4 GLY B C 1
ATOM 639 O O . GLY B 1 4 ? 2.887 -9.567 11.657 1.00 37.67 4 GLY B O 1
ATOM 640 N N . ASP B 1 5 ? 3.922 -9.021 9.712 1.00 37.01 5 ASP B N 1
ATOM 641 C CA . ASP B 1 5 ? 2.743 -8.365 9.149 1.00 40.98 5 ASP B CA 1
ATOM 642 C C . ASP B 1 5 ? 1.761 -9.449 8.920 1.00 36.71 5 ASP B C 1
ATOM 643 O O . ASP B 1 5 ? 2.136 -10.613 8.973 1.00 35.33 5 ASP B O 1
ATOM 648 N N . GLU B 1 6 ? 0.491 -9.077 8.742 1.00 37.85 6 GLU B N 1
ATOM 649 C CA . GLU B 1 6 ? -0.622 -10.061 8.623 1.00 45.22 6 GLU B CA 1
ATOM 650 C C . GLU B 1 6 ? -0.422 -11.012 7.439 1.00 38.83 6 GLU B C 1
ATOM 651 O O . GLU B 1 6 ? -0.696 -12.207 7.552 1.00 43.78 6 GLU B O 1
ATOM 657 N N . ILE B 1 7 ? 0.037 -10.493 6.293 1.00 36.36 7 ILE B N 1
ATOM 658 C CA . ILE B 1 7 ? 0.232 -11.330 5.077 1.00 36.00 7 ILE B CA 1
ATOM 659 C C . ILE B 1 7 ? 1.265 -12.421 5.288 1.00 31.46 7 ILE B C 1
ATOM 660 O O . ILE B 1 7 ? 1.010 -13.605 5.032 1.00 33.29 7 ILE B O 1
ATOM 665 N N . THR B 1 8 ? 2.432 -12.035 5.724 1.00 30.94 8 THR B N 1
ATOM 666 C CA . THR B 1 8 ? 3.494 -12.986 6.075 1.00 32.88 8 THR B CA 1
ATOM 667 C C . THR B 1 8 ? 3.025 -14.018 7.078 1.00 31.46 8 THR B C 1
ATOM 668 O O . THR B 1 8 ? 3.313 -15.222 6.860 1.00 27.62 8 THR B O 1
ATOM 672 N N . ALA B 1 9 ? 2.207 -13.588 8.062 1.00 30.82 9 ALA B N 1
ATOM 673 C CA . ALA B 1 9 ? 1.554 -14.510 9.044 1.00 35.04 9 ALA B CA 1
ATOM 674 C C . ALA B 1 9 ? 0.767 -15.624 8.321 1.00 39.01 9 ALA B C 1
ATOM 675 O O . ALA B 1 9 ? 1.022 -16.859 8.525 1.00 40.63 9 ALA B O 1
ATOM 677 N N . VAL B 1 10 ? -0.101 -15.204 7.398 1.00 38.04 10 VAL B N 1
ATOM 678 C CA . VAL B 1 10 ? -0.928 -16.147 6.630 1.00 35.43 10 VAL B CA 1
ATOM 679 C C . VAL B 1 10 ? -0.077 -17.128 5.865 1.00 34.58 10 VAL B C 1
ATOM 680 O O . VAL B 1 10 ? -0.278 -18.337 5.897 1.00 37.87 10 VAL B O 1
ATOM 684 N N . VAL B 1 11 ? 0.958 -16.619 5.237 1.00 31.74 11 VAL B N 1
ATOM 685 C CA . VAL B 1 11 ? 1.772 -17.398 4.373 1.00 30.20 11 VAL B CA 1
ATOM 686 C C . VAL B 1 11 ? 2.674 -18.338 5.200 1.00 40.32 11 VAL B C 1
ATOM 687 O O . VAL B 1 11 ? 2.820 -19.475 4.764 1.00 33.76 11 VAL B O 1
ATOM 691 N N . SER B 1 12 ? 3.144 -17.944 6.410 1.00 38.31 12 SER B N 1
ATOM 692 C CA . SER B 1 12 ? 4.067 -18.852 7.247 1.00 40.77 12 SER B CA 1
ATOM 693 C C . SER B 1 12 ? 3.447 -20.221 7.574 1.00 42.73 12 SER B C 1
ATOM 694 O O . SER B 1 12 ? 4.180 -21.243 7.803 1.00 43.04 12 SER B O 1
ATOM 697 N N . LYS B 1 13 ? 2.111 -20.257 7.572 1.00 41.37 13 LYS B N 1
ATOM 698 C CA . LYS B 1 13 ? 1.348 -21.475 7.847 1.00 46.94 13 LYS B CA 1
ATOM 699 C C . LYS B 1 13 ? 1.085 -22.394 6.636 1.00 44.53 13 LYS B C 1
ATOM 700 O O . LYS B 1 13 ? 0.489 -23.476 6.790 1.00 45.44 13 LYS B O 1
ATOM 706 N N . ILE B 1 14 ? 1.514 -21.982 5.450 1.00 37.43 14 ILE B N 1
ATOM 707 C CA . ILE B 1 14 ? 1.356 -22.782 4.230 1.00 39.75 14 ILE B CA 1
ATOM 708 C C . ILE B 1 14 ? 2.623 -23.616 4.042 1.00 38.51 14 ILE B C 1
ATOM 709 O O . ILE B 1 14 ? 3.653 -23.117 3.585 1.00 42.09 14 ILE B O 1
ATOM 714 N N . GLU B 1 15 ? 2.539 -24.907 4.376 1.00 45.25 15 GLU B N 1
ATOM 715 C CA . GLU B 1 15 ? 3.743 -25.749 4.531 1.00 45.18 15 GLU B CA 1
ATOM 716 C C . GLU B 1 15 ? 4.651 -25.688 3.323 1.00 47.39 15 GLU B C 1
ATOM 717 O O . GLU B 1 15 ? 5.880 -25.562 3.476 1.00 41.08 15 GLU B O 1
ATOM 719 N N . ASN B 1 16 ? 4.057 -25.758 2.122 1.00 45.11 16 ASN B N 1
ATOM 720 C CA . ASN B 1 16 ? 4.857 -25.841 0.882 1.00 44.31 16 ASN B CA 1
ATOM 721 C C . ASN B 1 16 ? 5.521 -24.505 0.469 1.00 42.97 16 ASN B C 1
ATOM 722 O O . ASN B 1 16 ? 6.370 -24.484 -0.406 1.00 38.93 16 ASN B O 1
ATOM 727 N N . VAL B 1 17 ? 5.170 -23.404 1.128 1.00 39.44 17 VAL B N 1
ATOM 728 C CA . VAL B 1 17 ? 5.919 -22.160 0.946 1.00 32.12 17 VAL B CA 1
ATOM 729 C C . VAL B 1 17 ? 7.158 -22.221 1.843 1.00 40.65 17 VAL B C 1
ATOM 730 O O . VAL B 1 17 ? 7.037 -22.369 3.079 1.00 40.43 17 VAL B O 1
ATOM 734 N N . LYS B 1 18 ? 8.345 -22.083 1.249 1.00 39.08 18 LYS B N 1
ATOM 735 C CA . LYS B 1 18 ? 9.578 -21.950 2.042 1.00 44.11 18 LYS B CA 1
ATOM 736 C C . LYS B 1 18 ? 10.026 -20.497 2.423 1.00 46.01 18 LYS B C 1
ATOM 737 O O . LYS B 1 18 ? 10.830 -20.297 3.370 1.00 45.51 18 LYS B O 1
ATOM 743 N N . GLY B 1 19 ? 9.516 -19.490 1.717 1.00 36.34 19 GLY B N 1
ATOM 744 C CA . GLY B 1 19 ? 9.873 -18.056 2.013 1.00 34.57 19 GLY B CA 1
ATOM 745 C C . GLY B 1 19 ? 9.161 -17.094 1.110 1.00 34.70 19 GLY B C 1
ATOM 746 O O . GLY B 1 19 ? 8.481 -17.513 0.163 1.00 31.77 19 GLY B O 1
ATOM 747 N N . ILE B 1 20 ? 9.223 -15.791 1.444 1.00 33.66 20 ILE B N 1
ATOM 748 C CA . ILE B 1 20 ? 8.700 -14.752 0.606 1.00 40.35 20 ILE B CA 1
ATOM 749 C C . ILE B 1 20 ? 9.951 -13.939 0.287 1.00 39.11 20 ILE B C 1
ATOM 750 O O . ILE B 1 20 ? 10.581 -13.370 1.197 1.00 41.12 20 ILE B O 1
ATOM 755 N N . SER B 1 21 ? 10.360 -13.926 -0.963 1.00 35.09 21 SER B N 1
ATOM 756 C CA . SER B 1 21 ? 11.495 -13.073 -1.382 1.00 38.98 21 SER B CA 1
ATOM 757 C C . SER B 1 21 ? 11.161 -11.564 -1.485 1.00 40.74 21 SER B C 1
ATOM 758 O O . SER B 1 21 ? 12.058 -10.703 -1.361 1.00 40.53 21 SER B O 1
ATOM 761 N N . GLN B 1 22 ? 9.882 -11.262 -1.727 1.00 36.85 22 GLN B N 1
ATOM 762 C CA . GLN B 1 22 ? 9.438 -9.895 -1.965 1.00 41.01 22 GLN B CA 1
ATOM 763 C C . GLN B 1 22 ? 7.923 -9.747 -1.630 1.00 33.11 22 GLN B C 1
ATOM 764 O O . GLN B 1 22 ? 7.054 -10.573 -1.988 1.00 33.67 22 GLN B O 1
ATOM 770 N N . LEU B 1 23 ? 7.651 -8.739 -0.834 1.00 29.80 23 LEU B N 1
ATOM 771 C CA . LEU B 1 23 ? 6.300 -8.369 -0.455 1.00 32.02 23 LEU B CA 1
ATOM 772 C C . LEU B 1 23 ? 6.155 -6.893 -0.771 1.00 34.53 23 LEU B C 1
ATOM 773 O O . LEU B 1 23 ? 6.937 -6.071 -0.213 1.00 34.76 23 LEU B O 1
ATOM 778 N N . LYS B 1 24 ? 5.179 -6.564 -1.636 1.00 30.01 24 LYS B N 1
ATOM 779 C CA . LYS B 1 24 ? 4.871 -5.180 -2.002 1.00 27.47 24 LYS B CA 1
ATOM 780 C C . LYS B 1 24 ? 3.440 -4.898 -1.646 1.00 28.48 24 LYS B C 1
ATOM 781 O O . LYS B 1 24 ? 2.516 -5.619 -2.104 1.00 24.71 24 LYS B O 1
ATOM 787 N N . THR B 1 25 ? 3.219 -3.906 -0.785 1.00 29.72 25 THR B N 1
ATOM 788 C CA . THR B 1 25 ? 1.786 -3.525 -0.446 1.00 30.44 25 THR B CA 1
ATOM 789 C C . THR B 1 25 ? 1.559 -2.098 -0.661 1.00 30.78 25 THR B C 1
ATOM 790 O O . THR B 1 25 ? 2.492 -1.280 -0.503 1.00 32.59 25 THR B O 1
ATOM 794 N N . ARG B 1 26 ? 0.315 -1.781 -1.033 1.00 32.55 26 ARG B N 1
ATOM 795 C CA . ARG B 1 26 ? -0.104 -0.419 -1.328 1.00 34.71 26 ARG B CA 1
ATOM 796 C C . ARG B 1 26 ? -1.329 -0.191 -0.415 1.00 34.86 26 ARG B C 1
ATOM 797 O O . ARG B 1 26 ? -2.130 -1.085 -0.219 1.00 35.52 26 ARG B O 1
ATOM 805 N N . HIS B 1 27 ? -1.360 0.946 0.246 1.00 33.21 27 HIS B N 1
ATOM 806 C CA . HIS B 1 27 ? -2.429 1.258 1.189 1.00 41.50 27 HIS B CA 1
ATOM 807 C C . HIS B 1 27 ? -3.047 2.618 0.902 1.00 43.41 27 HIS B C 1
ATOM 808 O O . HIS B 1 27 ? -2.366 3.638 0.954 1.00 41.19 27 HIS B O 1
ATOM 815 N N . ILE B 1 28 ? -4.366 2.582 0.657 1.00 47.11 28 ILE B N 1
ATOM 816 C CA . ILE B 1 28 ? -5.228 3.755 0.575 1.00 53.84 28 ILE B CA 1
ATOM 817 C C . ILE B 1 28 ? -6.289 3.526 1.655 1.00 56.12 28 ILE B C 1
ATOM 818 O O . ILE B 1 28 ? -7.165 2.660 1.501 1.00 58.78 28 ILE B O 1
ATOM 820 N N . GLY B 1 29 ? -6.148 4.277 2.760 1.00 54.40 29 GLY B N 1
ATOM 821 C CA . GLY B 1 29 ? -6.781 3.973 4.042 1.00 51.43 29 GLY B CA 1
ATOM 822 C C . GLY B 1 29 ? -6.649 2.472 4.480 1.00 46.25 29 GLY B C 1
ATOM 823 O O . GLY B 1 29 ? -5.548 1.973 4.569 1.00 50.28 29 GLY B O 1
ATOM 824 N N . GLN B 1 30 ? -7.760 1.773 4.722 1.00 47.06 30 GLN B N 1
ATOM 825 C CA . GLN B 1 30 ? -7.775 0.318 5.039 1.00 46.86 30 GLN B CA 1
ATOM 826 C C . GLN B 1 30 ? -7.591 -0.654 3.838 1.00 47.41 30 GLN B C 1
ATOM 827 O O . GLN B 1 30 ? -7.260 -1.850 4.059 1.00 48.19 30 GLN B O 1
ATOM 829 N N . LYS B 1 31 ? -7.829 -0.163 2.614 1.00 40.28 31 LYS B N 1
ATOM 830 C CA . LYS B 1 31 ? -7.791 -0.983 1.403 1.00 40.61 31 LYS B CA 1
ATOM 831 C C . LYS B 1 31 ? -6.335 -1.337 0.991 1.00 39.76 31 LYS B C 1
ATOM 832 O O . LYS B 1 31 ? -5.451 -0.449 0.978 1.00 43.73 31 LYS B O 1
ATOM 834 N N . ILE B 1 32 ? -6.140 -2.636 0.693 1.00 36.7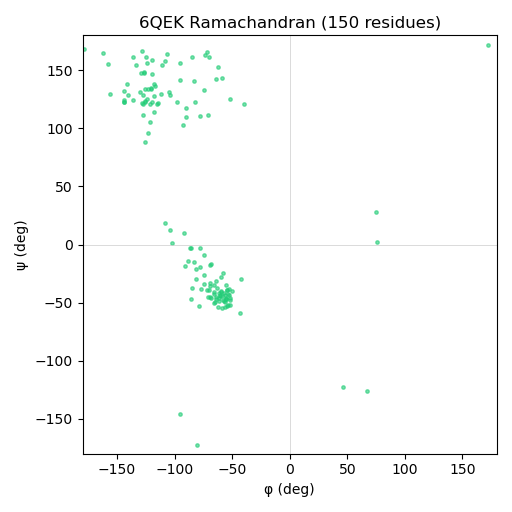5 32 ILE B N 1
ATOM 835 C CA . ILE B 1 32 ? -4.835 -3.229 0.391 1.00 36.54 32 ILE B CA 1
ATOM 836 C C . ILE B 1 32 ? -4.772 -3.803 -1.046 1.00 32.56 32 ILE B C 1
ATOM 837 O O . ILE B 1 32 ? -5.630 -4.581 -1.467 1.00 35.32 32 ILE B O 1
ATOM 842 N N . TRP B 1 33 ? -3.735 -3.385 -1.786 1.00 36.86 33 TRP B N 1
ATOM 843 C CA . TRP B 1 33 ? -3.331 -3.985 -3.049 1.00 38.04 33 TRP B CA 1
ATOM 844 C C . TRP B 1 33 ? -1.968 -4.568 -2.713 1.00 37.20 33 TRP B C 1
ATOM 845 O O . TRP B 1 33 ? -1.080 -3.792 -2.324 1.00 38.32 33 TRP B O 1
ATOM 856 N N . ALA B 1 34 ? -1.817 -5.902 -2.893 1.00 32.13 34 ALA B N 1
ATOM 857 C CA . ALA B 1 34 ? -0.611 -6.668 -2.596 1.00 32.24 34 ALA B CA 1
ATOM 858 C C . ALA B 1 34 ? -0.004 -7.388 -3.825 1.00 30.33 34 ALA B C 1
ATOM 859 O O . ALA B 1 34 ? -0.715 -7.876 -4.687 1.00 31.91 34 ALA B O 1
ATOM 861 N N . GLU B 1 35 ? 1.313 -7.497 -3.844 1.00 30.79 35 GLU B N 1
ATOM 862 C CA . GLU B 1 35 ? 2.017 -8.339 -4.828 1.00 28.82 35 GLU B CA 1
ATOM 863 C C . GLU B 1 35 ? 3.109 -9.109 -4.092 1.00 28.41 35 GLU B C 1
ATOM 864 O O . GLU B 1 35 ? 3.901 -8.502 -3.348 1.00 32.68 35 GLU B O 1
ATOM 870 N N . LEU B 1 36 ? 3.110 -10.467 -4.189 1.00 26.57 36 LEU B N 1
ATOM 871 C CA . LEU B 1 36 ? 4.105 -11.257 -3.471 1.00 28.78 36 LEU B CA 1
ATOM 872 C C . LEU B 1 36 ? 4.857 -12.139 -4.440 1.00 29.78 36 LEU B C 1
ATOM 873 O O . LEU B 1 36 ? 4.361 -12.474 -5.504 1.00 27.55 36 LEU B O 1
ATOM 878 N N . ASN B 1 37 ? 6.049 -12.501 -4.019 1.00 28.00 37 ASN B N 1
ATOM 879 C CA . ASN B 1 37 ? 6.844 -13.472 -4.665 1.00 36.22 37 ASN B CA 1
ATOM 880 C C . ASN B 1 37 ? 7.234 -14.478 -3.583 1.00 36.45 37 ASN B C 1
ATOM 881 O O . ASN B 1 37 ? 7.993 -14.165 -2.680 1.00 31.89 37 ASN B O 1
ATOM 886 N N . ILE B 1 38 ? 6.689 -15.676 -3.695 1.00 30.11 38 ILE B N 1
ATOM 887 C CA . ILE B 1 38 ? 7.005 -16.775 -2.779 1.00 34.29 38 ILE B CA 1
ATOM 888 C C . ILE B 1 38 ? 8.085 -17.677 -3.315 1.00 35.24 38 ILE B C 1
ATOM 889 O O . ILE B 1 38 ? 8.228 -17.846 -4.556 1.00 39.86 38 ILE B O 1
ATOM 894 N N . LEU B 1 39 ? 8.771 -18.362 -2.391 1.00 37.15 39 LEU B N 1
ATOM 895 C CA . LEU B 1 39 ? 9.794 -19.321 -2.761 1.00 33.70 39 LEU B CA 1
ATOM 896 C C . LEU B 1 39 ? 9.225 -20.684 -2.548 1.00 34.69 39 LEU B C 1
ATOM 897 O O . LEU B 1 39 ? 8.689 -20.976 -1.498 1.00 38.79 39 LEU B O 1
ATOM 902 N N . VAL B 1 40 ? 9.367 -21.545 -3.529 1.00 41.32 40 VAL B N 1
ATOM 903 C CA . VAL B 1 40 ? 8.873 -22.907 -3.398 1.00 38.03 40 VAL B CA 1
ATOM 904 C C . VAL B 1 40 ? 10.062 -23.862 -3.761 1.00 40.55 40 VAL B C 1
ATOM 905 O O . VAL B 1 40 ? 11.029 -23.395 -4.281 1.00 35.78 40 VAL B O 1
ATOM 909 N N . ASP B 1 41 ? 9.993 -25.168 -3.470 1.00 46.88 41 ASP B N 1
ATOM 910 C CA . ASP B 1 41 ? 11.098 -26.109 -3.822 1.00 49.31 41 ASP B CA 1
ATOM 911 C C . ASP B 1 41 ? 11.445 -25.944 -5.317 1.00 47.60 41 ASP B C 1
ATOM 912 O O . ASP B 1 41 ? 10.540 -26.039 -6.160 1.00 43.60 41 ASP B O 1
ATOM 917 N N . PRO B 1 42 ? 12.725 -25.685 -5.652 1.00 45.39 42 PRO B N 1
ATOM 918 C CA . PRO B 1 42 ? 13.080 -25.353 -7.033 1.00 43.51 42 PRO B CA 1
ATOM 919 C C . PRO B 1 42 ? 12.958 -26.489 -8.041 1.00 46.24 42 PRO B C 1
ATOM 920 O O . PRO B 1 42 ? 12.894 -26.244 -9.250 1.00 40.49 42 PRO B O 1
ATOM 924 N N . ASP B 1 43 ? 12.904 -27.725 -7.544 1.00 44.43 43 ASP B N 1
ATOM 925 C CA . ASP B 1 43 ? 12.593 -28.862 -8.359 1.00 49.86 43 ASP B CA 1
ATOM 926 C C . ASP B 1 43 ? 11.082 -29.162 -8.364 1.00 44.28 43 ASP B C 1
ATOM 927 O O . ASP B 1 43 ? 10.663 -30.203 -8.872 1.00 45.43 43 ASP B O 1
ATOM 932 N N . SER B 1 44 ? 10.252 -28.270 -7.822 1.00 46.57 44 SER B N 1
ATOM 933 C CA . SER B 1 44 ? 8.801 -28.354 -8.053 1.00 40.54 44 SER B CA 1
ATOM 934 C C . SER B 1 44 ? 8.585 -28.178 -9.551 1.00 36.01 44 SER B C 1
ATOM 935 O O . SER B 1 44 ? 9.361 -27.453 -10.170 1.00 42.29 44 SER B O 1
ATOM 938 N N . THR B 1 45 ? 7.489 -28.739 -10.108 1.00 39.01 45 THR B N 1
ATOM 939 C CA . THR B 1 45 ? 7.055 -28.384 -11.477 1.00 40.14 45 THR B CA 1
ATOM 940 C C . THR B 1 45 ? 6.457 -26.942 -11.467 1.00 39.91 45 THR B C 1
ATOM 941 O O . THR B 1 45 ? 6.111 -26.403 -10.406 1.00 32.05 45 THR B O 1
ATOM 945 N N . ILE B 1 46 ? 6.299 -26.360 -12.644 1.00 35.43 46 ILE B N 1
ATOM 946 C CA . ILE B 1 46 ? 5.683 -25.077 -12.784 1.00 37.12 46 ILE B CA 1
ATOM 947 C C . ILE B 1 46 ? 4.220 -25.148 -12.390 1.00 38.36 46 ILE B C 1
ATOM 948 O O . ILE B 1 46 ? 3.744 -24.283 -11.663 1.00 31.48 46 ILE B O 1
ATOM 953 N N . VAL B 1 47 ? 3.517 -26.199 -12.810 1.00 36.92 47 VAL B N 1
ATOM 954 C CA . VAL B 1 47 ? 2.152 -26.429 -12.324 1.00 39.36 47 VAL B CA 1
ATOM 955 C C . VAL B 1 47 ? 2.078 -26.620 -10.756 1.00 28.66 47 VAL B C 1
ATOM 956 O O . VAL B 1 47 ? 1.167 -26.121 -10.168 1.00 30.71 47 VAL B O 1
ATOM 960 N N . GLN B 1 48 ? 2.976 -27.378 -10.149 1.00 30.23 48 GLN B N 1
ATOM 961 C CA . GLN B 1 48 ? 3.112 -27.408 -8.684 1.00 30.82 48 GLN B CA 1
ATOM 962 C C . GLN B 1 48 ? 3.260 -26.039 -7.994 1.00 33.29 48 GLN B C 1
ATOM 963 O O . GLN B 1 48 ? 2.629 -25.783 -6.959 1.00 28.63 48 GLN B O 1
ATOM 969 N N . GLY B 1 49 ? 4.154 -25.218 -8.538 1.00 30.36 49 GLY B N 1
ATOM 970 C CA . GLY B 1 49 ? 4.291 -23.828 -8.113 1.00 32.69 49 GLY B CA 1
ATOM 971 C C . GLY B 1 49 ? 3.004 -23.047 -8.221 1.00 27.88 49 GLY B C 1
ATOM 972 O O . GLY B 1 49 ? 2.640 -22.348 -7.241 1.00 30.90 49 GLY B O 1
ATOM 973 N N . GLU B 1 50 ? 2.343 -23.126 -9.372 1.00 27.06 50 GLU B N 1
ATOM 974 C CA . GLU B 1 50 ? 1.029 -22.482 -9.576 1.00 35.18 50 GLU B CA 1
ATOM 975 C C . GLU B 1 50 ? -0.014 -22.902 -8.556 1.00 29.93 50 GLU B C 1
ATOM 976 O O . GLU B 1 50 ? -0.740 -22.084 -7.981 1.00 28.75 50 GLU B O 1
ATOM 982 N N . THR B 1 51 ? -0.077 -24.193 -8.331 1.00 28.35 51 THR B N 1
ATOM 983 C CA . THR B 1 51 ? -0.944 -24.698 -7.319 1.00 28.22 51 THR B CA 1
ATOM 984 C C . THR B 1 51 ? -0.703 -24.071 -5.946 1.00 24.32 51 THR B C 1
ATOM 985 O O . THR B 1 51 ? -1.652 -23.638 -5.282 1.00 25.00 51 THR B O 1
ATOM 989 N N . ILE B 1 52 ? 0.546 -23.995 -5.554 1.00 28.03 52 ILE B N 1
ATOM 990 C CA . ILE B 1 52 ? 0.895 -23.348 -4.298 1.00 27.93 52 ILE B CA 1
ATOM 991 C C . ILE B 1 52 ? 0.575 -21.883 -4.292 1.00 27.73 52 ILE B C 1
ATOM 992 O O . ILE B 1 52 ? -0.026 -21.369 -3.317 1.00 30.83 52 ILE B O 1
ATOM 997 N N . ALA B 1 53 ? 0.967 -21.207 -5.373 1.00 24.08 53 ALA B N 1
ATOM 998 C CA . ALA B 1 53 ? 0.518 -19.797 -5.554 1.00 26.29 53 ALA B CA 1
ATOM 999 C C . ALA B 1 53 ? -0.969 -19.583 -5.442 1.00 26.28 53 ALA B C 1
ATOM 1000 O O . ALA B 1 53 ? -1.406 -18.635 -4.713 1.00 27.37 53 ALA B O 1
ATOM 1002 N N . SER B 1 54 ? -1.784 -20.424 -6.098 1.00 27.11 54 SER B N 1
ATOM 1003 C CA . SER B 1 54 ? -3.247 -20.368 -5.871 1.00 30.65 54 SER B CA 1
ATOM 1004 C C . SER B 1 54 ? -3.754 -20.607 -4.438 1.00 26.77 54 SER B C 1
ATOM 1005 O O . SER B 1 54 ? -4.712 -19.963 -4.026 1.00 26.89 54 SER B O 1
ATOM 1008 N N . ARG B 1 55 ? -3.131 -21.560 -3.752 1.00 28.16 55 ARG B N 1
ATOM 1009 C CA . ARG B 1 55 ? -3.341 -21.863 -2.380 1.00 33.43 55 ARG B CA 1
ATOM 1010 C C . ARG B 1 55 ? -3.117 -20.594 -1.524 1.00 31.63 55 ARG B C 1
ATOM 1011 O O . ARG B 1 55 ? -3.957 -20.235 -0.719 1.00 28.37 55 ARG B O 1
ATOM 1019 N N . VAL B 1 56 ? -2.015 -19.889 -1.781 1.00 29.19 56 VAL B N 1
ATOM 1020 C CA . VAL B 1 56 ? -1.648 -18.732 -1.009 1.00 28.77 56 VAL B CA 1
ATOM 1021 C C . VAL B 1 56 ? -2.622 -17.631 -1.279 1.00 29.44 56 VAL B C 1
ATOM 1022 O O . VAL B 1 56 ? -3.074 -16.957 -0.366 1.00 30.90 56 VAL B O 1
ATOM 1026 N N . LYS B 1 57 ? -2.923 -17.416 -2.548 1.00 30.54 57 LYS B N 1
ATOM 1027 C CA . LYS B 1 57 ? -3.933 -16.437 -2.902 1.00 34.35 57 LYS B CA 1
ATOM 1028 C C . LYS B 1 57 ? -5.264 -16.611 -2.162 1.00 35.08 57 LYS B C 1
ATOM 1029 O O . LYS B 1 57 ? -5.832 -15.634 -1.619 1.00 33.19 57 LYS B O 1
ATOM 1035 N N . LYS B 1 58 ? -5.774 -17.836 -2.229 1.00 33.84 58 LYS B N 1
ATOM 1036 C CA . LYS B 1 58 ? -7.011 -18.237 -1.559 1.00 35.50 58 LYS B CA 1
ATOM 1037 C C . LYS B 1 58 ? -6.961 -17.942 -0.070 1.00 29.69 58 LYS B C 1
ATOM 1038 O O . LYS B 1 58 ? -7.832 -17.236 0.446 1.00 36.97 58 LYS B O 1
ATOM 1044 N N . ALA B 1 59 ? -5.916 -18.411 0.598 1.00 34.27 59 ALA B N 1
ATOM 1045 C CA . ALA B 1 59 ? -5.699 -18.138 2.011 1.00 32.99 59 ALA B CA 1
ATOM 1046 C C . ALA B 1 59 ? -5.720 -16.655 2.344 1.00 33.56 59 ALA B C 1
ATOM 1047 O O . ALA B 1 59 ? -6.361 -16.273 3.332 1.00 33.45 59 ALA B O 1
ATOM 1049 N N . LEU B 1 60 ? -5.082 -15.831 1.507 1.00 35.40 60 LEU B N 1
ATOM 1050 C CA . LEU B 1 60 ? -4.951 -14.405 1.781 1.00 31.21 60 LEU B CA 1
ATOM 1051 C C . LEU B 1 60 ? -6.242 -13.741 1.621 1.00 30.61 60 LEU B C 1
ATOM 1052 O O . LEU B 1 60 ? -6.666 -12.994 2.530 1.00 31.23 60 LEU B O 1
ATOM 1057 N N . THR B 1 61 ? -6.950 -14.059 0.540 1.00 33.70 61 THR B N 1
ATOM 1058 C CA . THR B 1 61 ? -8.198 -13.321 0.293 1.00 36.28 61 THR B CA 1
ATOM 1059 C C . THR B 1 61 ? -9.333 -13.659 1.329 1.00 44.67 61 THR B C 1
ATOM 1060 O O . THR B 1 61 ? -10.150 -12.827 1.673 1.00 43.23 61 THR B O 1
ATOM 1064 N N . GLU B 1 62 ? -9.380 -14.892 1.817 1.00 47.22 62 GLU B N 1
ATOM 1065 C CA . GLU B 1 62 ? -10.324 -15.168 2.933 1.00 49.93 62 GLU B CA 1
ATOM 1066 C C . GLU B 1 62 ? -9.862 -14.784 4.353 1.00 48.26 62 GLU B C 1
ATOM 1067 O O . GLU B 1 62 ? -10.696 -14.433 5.178 1.00 58.42 62 GLU B O 1
ATOM 1073 N N . GLN B 1 63 ? -8.570 -14.811 4.648 1.00 44.33 63 GLN B N 1
ATOM 1074 C CA . GLN B 1 63 ? -8.084 -14.527 5.992 1.00 42.61 63 GLN B CA 1
ATOM 1075 C C . GLN B 1 63 ? -7.830 -13.054 6.227 1.00 47.89 63 GLN B C 1
ATOM 1076 O O . GLN B 1 63 ? -7.708 -12.635 7.377 1.00 45.87 63 GLN B O 1
ATOM 1082 N N . ILE B 1 64 ? -7.790 -12.250 5.173 1.00 43.46 64 ILE B N 1
ATOM 1083 C CA . ILE B 1 64 ? -7.408 -10.832 5.325 1.00 42.36 64 ILE B CA 1
ATOM 1084 C C . ILE B 1 64 ? -8.414 -9.975 4.643 1.00 42.73 64 ILE B C 1
ATOM 1085 O O . ILE B 1 64 ? -8.708 -10.157 3.453 1.00 43.26 64 ILE B O 1
ATOM 1090 N N . ARG B 1 65 ? -8.827 -8.962 5.417 1.00 49.94 65 ARG B N 1
ATOM 1091 C CA . ARG B 1 65 ? -9.964 -8.118 5.122 1.00 52.69 65 ARG B CA 1
ATOM 1092 C C . ARG B 1 65 ? -9.496 -6.829 4.398 1.00 43.22 65 ARG B C 1
ATOM 1093 O O . ARG B 1 65 ? -8.435 -6.281 4.675 1.00 41.24 65 ARG B O 1
ATOM 1101 N N . ASP B 1 66 ? -10.286 -6.389 3.430 1.00 44.16 66 ASP B N 1
ATOM 1102 C CA . ASP B 1 66 ? -10.031 -5.185 2.663 1.00 45.21 66 ASP B CA 1
ATOM 1103 C C . ASP B 1 66 ? -8.900 -5.411 1.640 1.00 43.68 66 ASP B C 1
ATOM 1104 O O . ASP B 1 66 ? -8.237 -4.467 1.290 1.00 41.76 66 ASP B O 1
ATOM 1109 N N . ILE B 1 67 ? -8.720 -6.657 1.184 1.00 43.87 67 ILE B N 1
ATOM 1110 C CA . ILE B 1 67 ? -7.939 -6.974 -0.036 1.00 47.63 67 ILE B CA 1
ATOM 1111 C C . ILE B 1 67 ? -8.736 -6.683 -1.300 1.00 48.89 67 ILE B C 1
ATOM 1112 O O . ILE B 1 67 ? -9.699 -7.402 -1.671 1.00 52.77 67 ILE B O 1
ATOM 1117 N N . GLU B 1 68 ? -8.248 -5.648 -1.964 1.00 41.62 68 GLU B N 1
ATOM 1118 C CA . GLU B 1 68 ? -8.692 -5.251 -3.274 1.00 46.13 68 GLU B CA 1
ATOM 1119 C C . GLU B 1 68 ? -8.050 -6.170 -4.283 1.00 43.68 68 GLU B C 1
ATOM 1120 O O . GLU B 1 68 ? -8.767 -6.811 -5.088 1.00 38.55 68 GLU B O 1
ATOM 1126 N N . ARG B 1 69 ? -6.705 -6.292 -4.206 1.00 42.67 69 ARG B N 1
ATOM 1127 C CA . ARG B 1 69 ? -5.893 -7.033 -5.201 1.00 39.93 69 ARG B CA 1
ATOM 1128 C C . ARG B 1 69 ? -4.743 -7.823 -4.562 1.00 36.73 69 ARG B C 1
ATOM 1129 O O . ARG B 1 69 ? -4.035 -7.335 -3.661 1.00 31.73 69 ARG B O 1
ATOM 1137 N N . VAL B 1 70 ? -4.545 -9.048 -5.042 1.00 29.61 70 VAL B N 1
ATOM 1138 C CA . VAL B 1 70 ? -3.402 -9.862 -4.666 1.00 30.08 70 VAL B CA 1
ATOM 1139 C C . VAL B 1 70 ? -2.901 -10.718 -5.851 1.00 30.07 70 VAL B C 1
ATOM 1140 O O . VAL B 1 70 ? -3.659 -11.526 -6.510 1.00 30.04 70 VAL B O 1
ATOM 1144 N N . VAL B 1 71 ? -1.627 -10.517 -6.172 1.00 25.33 71 VAL B N 1
ATOM 1145 C CA . VAL B 1 71 ? -0.959 -11.360 -7.178 1.00 22.66 71 VAL B CA 1
ATOM 1146 C C . VAL B 1 71 ? 0.170 -12.067 -6.500 1.00 23.10 71 VAL B C 1
ATOM 1147 O O . VAL B 1 71 ? 0.928 -11.447 -5.684 1.00 30.45 71 VAL B O 1
ATOM 1151 N N . VAL B 1 72 ? 0.328 -13.356 -6.820 1.00 22.43 72 VAL B N 1
ATOM 1152 C CA . VAL B 1 72 ? 1.346 -14.188 -6.234 1.00 26.67 72 VAL B CA 1
ATOM 1153 C C . VAL B 1 72 ? 2.139 -14.788 -7.357 1.00 30.29 72 VAL B C 1
ATOM 1154 O O . VAL B 1 72 ? 1.557 -15.466 -8.204 1.00 31.99 72 VAL B O 1
ATOM 1158 N N . HIS B 1 73 ? 3.440 -14.543 -7.324 1.00 26.50 73 HIS B N 1
ATOM 1159 C CA . HIS B 1 73 ? 4.376 -15.076 -8.280 1.00 26.93 73 HIS B CA 1
ATOM 1160 C C . HIS B 1 73 ? 5.192 -16.050 -7.557 1.00 26.18 73 HIS B C 1
ATOM 1161 O O . HIS B 1 73 ? 5.233 -16.060 -6.354 1.00 31.14 73 HIS B O 1
ATOM 1168 N N . PHE B 1 74 ? 5.743 -17.017 -8.251 1.00 26.58 74 PHE B N 1
ATOM 1169 C CA . PHE B 1 74 ? 6.548 -17.980 -7.555 1.00 32.61 74 PHE B CA 1
ATOM 1170 C C . PHE B 1 74 ? 7.891 -17.996 -8.221 1.00 32.93 74 PHE B C 1
ATOM 1171 O O . PHE B 1 74 ? 8.060 -17.499 -9.304 1.00 47.70 74 PHE B O 1
ATOM 1179 N N . GLU B 1 75 ? 8.846 -18.508 -7.503 1.00 40.22 75 GLU B N 1
ATOM 1180 C CA . GLU B 1 75 ? 10.228 -18.423 -7.871 1.00 48.56 75 GLU B CA 1
ATOM 1181 C C . GLU B 1 75 ? 10.874 -19.540 -7.143 1.00 50.01 75 GLU B C 1
ATOM 1182 O O . GLU B 1 75 ? 10.299 -19.985 -6.099 1.00 34.75 75 GLU B O 1
ATOM 1188 N N . PRO B 1 76 ? 12.035 -20.016 -7.687 1.00 55.67 76 PRO B N 1
ATOM 1189 C CA . PRO B 1 76 ? 12.801 -21.098 -7.061 1.00 56.40 76 PRO B CA 1
ATOM 1190 C C . PRO B 1 76 ? 13.338 -20.682 -5.689 1.00 63.88 76 PRO B C 1
ATOM 1191 O O . PRO B 1 76 ? 13.704 -19.513 -5.509 1.00 71.17 76 PRO B O 1
ATOM 1195 N N . ALA B 1 77 ? 13.349 -21.617 -4.735 1.00 68.46 77 ALA B N 1
ATOM 1196 C CA . ALA B 1 77 ? 14.182 -21.497 -3.518 1.00 68.73 77 ALA B CA 1
ATOM 1197 C C . ALA B 1 77 ? 15.688 -21.467 -3.844 1.00 71.06 77 ALA B C 1
ATOM 1198 O O . ALA B 1 77 ? 16.538 -21.223 -2.965 1.00 64.22 77 ALA B O 1
#

Organism: NCBI:txid1073250

InterPro domains:
  IPR002524 Cation efflux [TIGR01297] (35-314)
  IPR027469 Cation efflux transmembrane domain superfamily [G3DSA:1.20.1510.10] (34-230)
  IPR027469 Cation efflux transmembrane domain superfamily [SSF161111] (33-232)
  IPR027470 Cation efflux protein, cytoplasmic domain [PF16916] (241-312)
  IPR036837 Cation efflux protein, cytoplasmic domain superfamily [G3DSA:3.30.70.1350] (236-313)
  IPR036837 Cation efflux protein, cytoplasmic domain superfamily [SSF160240] (235-313)
  IPR050291 Cation-efflux pump FieF-like [PTHR43840] (25-312)
  IPR058533 Cation efflux protein, transmembrane domain [PF01545] (39-231)

Nearest PDB structures (foldseek):
  6qek-assembly1_B  TM=1.013E+00  e=1.154E-15  Desulfamplus magnetovallimortis BW-1
  6h5v-assembly1_A  TM=9.512E-01  e=5.590E-08  Magnetospirillum gryphiswaldense
  5hsp-assembly1_A-2  TM=9.520E-01  e=7.294E-08  Magnetospirillum gryphiswaldense
  3w63-assembly1_A-2  TM=9.552E-01  e=8.905E-08  Magnetospirillum gryphiswaldense MSR-1
  6g5e-assembly1_A-2  TM=9.529E-01  e=8.905E-08  Magnetospirillum gryphiswaldense

Radius of gyration: 16.04 Å; Cα contacts (8 Å, |Δi|>4): 285; chains: 2; bounding box: 40×43×27 Å

Solvent-accessible surface area: 9000 Å² total; per-residue (Å²): 70,124,49,0,101,74,0,48,47,20,2,83,167,20,111,87,25,113,22,16,16,55,2,78,0,77,60,70,63,175,87,2,88,4,62,0,31,0,33,7,56,63,134,42,80,142,108,98,1,115,59,11,5,60,117,0,91,99,16,0,45,113,122,10,77,26,4,98,129,6,53,20,78,67,58,90,31,139,112,89,193,52,48,110,9,34,14,9,3,52,127,17,96,82,19,150,22,49,47,38,9,31,12,21,22,39,50,78,25,26,72,7,67,2,35,0,46,5,65,73,131,30,72,142,100,94,0,104,65,9,8,62,99,0,96,120,14,1,65,120,82,6,163,79,33,100,137,9,50,19,84,58,81,85,72

Sequence (155 aa):
DIYGDEITAVVSKIENVKGISQLKTRHIGQKIWAELNILVDPDSTIVVQGETIASRVKKALTEQIRDIERVVVHFEPARDIYGDEITAVVSKIENVKGISQLKTRHIGQKIWAELNILVDPDSTIVQGETIASRVKKALTEQIRDIERVVVHFEPA

Foldseek 3Di:
DVVVVVLQVQLVPQPQFPAWPDWDWDCDPQAIAIETETEGAPPDDPVVQVVSQVVSQVSCCPVPVSYPHYYYHYDYDD/DLPDDNLVNLLVPLVQFPAWPDWDWDDDDQAIAIETETEGAQPQDPVRQVVSQVVSVVSPVVVDPRYPYYGYHYDYD

Secondary structure (DSSP, 8-state):
-HHHHHHHHHHTTSTT--EEEEEEEEEETTEEEEEEEEEE-TTS-HHHHHHHHHHHHHHHHHH-TTEEEEEEEEEE--/-TTS-HHHHHHHT-TT--EEEEEEEEEETTEEEEEEEEEE-TTS-HHHHHHHHHHHHHHHHHHSTTEEEEEEEEEE-